Protein AF-A0A4S5E2T2-F1 (afdb_monomer)

Secondary structure (DSSP, 8-state):
----------S------S---------HHHHHHHHHHHHHTT-S-HHHHHHHHHHHHHHT--HHHHT------TTSS--

Mean predicted aligned error: 14.42 Å

Structure (mmCIF, N/CA/C/O backbone):
data_AF-A0A4S5E2T2-F1
#
_entry.id   AF-A0A4S5E2T2-F1
#
loop_
_atom_site.group_PDB
_atom_site.id
_atom_site.type_symbol
_atom_site.label_atom_id
_atom_site.label_alt_id
_atom_site.label_comp_id
_atom_site.label_asym_id
_atom_site.label_entity_id
_atom_site.label_seq_id
_atom_site.pdbx_PDB_ins_code
_atom_site.Cartn_x
_atom_site.Cartn_y
_atom_site.Cartn_z
_atom_site.occupancy
_atom_site.B_iso_or_equiv
_atom_site.auth_seq_id
_atom_site.auth_comp_id
_atom_site.auth_asym_id
_atom_site.auth_atom_id
_atom_site.pdbx_PDB_model_num
ATOM 1 N N . MET A 1 1 ? 14.140 -52.495 -7.149 1.00 38.28 1 MET A N 1
ATOM 2 C CA . MET A 1 1 ? 14.995 -51.618 -6.313 1.00 38.28 1 MET A CA 1
ATOM 3 C C . MET A 1 1 ? 15.733 -50.688 -7.266 1.00 38.28 1 MET A C 1
ATOM 5 O O . MET A 1 1 ? 16.316 -51.218 -8.192 1.00 38.28 1 MET A O 1
ATOM 9 N N . ALA A 1 2 ? 15.734 -49.360 -7.208 1.00 39.72 2 ALA A N 1
ATOM 10 C CA . ALA A 1 2 ? 15.036 -48.343 -6.427 1.00 39.72 2 ALA A CA 1
ATOM 11 C C . ALA A 1 2 ? 14.993 -47.076 -7.320 1.00 39.72 2 ALA A C 1
ATOM 13 O O . ALA A 1 2 ? 15.914 -46.857 -8.104 1.00 39.72 2 ALA A O 1
ATOM 14 N N . VAL A 1 3 ? 13.928 -46.277 -7.235 1.00 41.62 3 VAL A N 1
ATOM 15 C CA . VAL A 1 3 ? 13.785 -45.000 -7.957 1.00 41.62 3 VAL A CA 1
ATOM 16 C C . VAL A 1 3 ? 14.558 -43.931 -7.185 1.00 41.62 3 VAL A C 1
ATOM 18 O O . VAL A 1 3 ? 14.212 -43.638 -6.043 1.00 41.62 3 VAL A O 1
ATOM 21 N N . THR A 1 4 ? 15.600 -43.346 -7.775 1.00 39.69 4 THR A N 1
ATOM 22 C CA . THR A 1 4 ? 16.284 -42.179 -7.201 1.00 39.69 4 THR A CA 1
ATOM 23 C C . THR A 1 4 ? 15.564 -40.908 -7.633 1.00 39.69 4 THR A C 1
ATOM 25 O O . THR A 1 4 ? 15.690 -40.459 -8.771 1.00 39.69 4 THR A O 1
ATOM 28 N N . ALA A 1 5 ? 14.791 -40.341 -6.709 1.00 48.19 5 ALA A N 1
ATOM 29 C CA . ALA A 1 5 ? 14.222 -39.005 -6.805 1.00 48.19 5 ALA A CA 1
ATOM 30 C C . ALA A 1 5 ? 15.335 -37.960 -6.629 1.00 48.19 5 ALA A C 1
ATOM 32 O O . ALA A 1 5 ? 15.529 -37.429 -5.539 1.00 48.19 5 ALA A O 1
ATOM 33 N N . ASP A 1 6 ? 16.106 -37.692 -7.681 1.00 43.00 6 ASP A N 1
ATOM 34 C CA . ASP A 1 6 ? 17.131 -36.646 -7.643 1.00 43.00 6 ASP A CA 1
ATOM 35 C C . ASP A 1 6 ? 16.544 -35.336 -8.191 1.00 43.00 6 ASP A C 1
ATOM 37 O O . ASP A 1 6 ? 16.691 -34.969 -9.357 1.00 43.00 6 ASP A O 1
ATOM 41 N N . GLY A 1 7 ? 15.787 -34.657 -7.326 1.00 44.94 7 GLY A N 1
ATOM 42 C CA . GLY A 1 7 ? 15.209 -33.335 -7.557 1.00 44.94 7 GLY A CA 1
ATOM 43 C C . GLY A 1 7 ? 16.262 -32.229 -7.504 1.00 44.94 7 GLY A C 1
ATOM 44 O O . GLY A 1 7 ? 16.244 -31.398 -6.599 1.00 44.94 7 GLY A O 1
ATOM 45 N N . ARG A 1 8 ? 17.182 -32.194 -8.472 1.00 46.88 8 ARG A N 1
ATOM 46 C CA . ARG A 1 8 ? 18.146 -31.094 -8.618 1.00 46.88 8 ARG A CA 1
ATOM 47 C C . ARG A 1 8 ? 17.654 -30.076 -9.643 1.00 46.88 8 ARG A C 1
ATOM 49 O O . ARG A 1 8 ? 17.988 -30.146 -10.821 1.00 46.88 8 ARG A O 1
ATOM 56 N N . VAL A 1 9 ? 16.883 -29.102 -9.164 1.00 51.81 9 VAL A N 1
ATOM 57 C CA . VAL A 1 9 ? 16.678 -27.818 -9.851 1.00 51.81 9 VAL A CA 1
ATOM 58 C C . VAL A 1 9 ? 17.807 -26.886 -9.396 1.00 51.81 9 VAL A C 1
ATOM 60 O O . VAL A 1 9 ? 18.086 -26.802 -8.202 1.00 51.81 9 VAL A O 1
ATOM 63 N N . GLY A 1 10 ? 18.516 -26.272 -10.348 1.00 44.31 10 GLY A N 1
ATOM 64 C CA . GLY A 1 10 ? 19.760 -25.522 -10.125 1.00 44.31 10 GLY A CA 1
ATOM 65 C C . GLY A 1 10 ? 19.668 -24.330 -9.151 1.00 44.31 10 GLY A C 1
ATOM 66 O O . GLY A 1 10 ? 18.595 -24.000 -8.644 1.00 44.31 10 GLY A O 1
ATOM 67 N N . PRO A 1 11 ? 20.793 -23.637 -8.885 1.00 52.59 11 PRO A N 1
ATOM 68 C CA . PRO A 1 11 ? 20.865 -22.532 -7.935 1.00 52.59 11 PRO A CA 1
ATOM 69 C C . PRO A 1 11 ? 20.294 -21.267 -8.588 1.00 52.59 11 PRO A C 1
ATOM 71 O O . PRO A 1 11 ? 21.019 -20.381 -9.025 1.00 52.59 11 PRO A O 1
ATOM 74 N N . GLY A 1 12 ? 18.975 -21.206 -8.724 1.00 50.34 12 GLY A N 1
ATOM 75 C CA . GLY A 1 12 ? 18.302 -20.154 -9.473 1.00 50.34 12 GLY A CA 1
ATOM 76 C C . GLY A 1 12 ? 16.980 -19.789 -8.830 1.00 50.34 12 GLY A C 1
ATOM 77 O O . GLY A 1 12 ? 15.946 -20.296 -9.232 1.00 50.34 12 GLY A O 1
ATOM 78 N N . ARG A 1 13 ? 17.045 -18.861 -7.866 1.00 51.56 13 ARG A N 1
ATOM 79 C CA . ARG A 1 13 ? 15.919 -18.103 -7.296 1.00 51.56 13 ARG A CA 1
ATOM 80 C C . ARG A 1 13 ? 14.920 -18.960 -6.505 1.00 51.56 13 ARG A C 1
ATOM 82 O O . ARG A 1 13 ? 14.089 -19.667 -7.058 1.00 51.56 13 ARG A O 1
ATOM 89 N N . ARG A 1 14 ? 14.948 -18.817 -5.173 1.00 52.34 14 ARG A N 1
ATOM 90 C CA . ARG A 1 14 ? 13.854 -19.256 -4.291 1.00 52.34 14 ARG A CA 1
ATOM 91 C C . ARG A 1 14 ? 12.547 -18.730 -4.891 1.00 52.34 14 ARG A C 1
ATOM 93 O O . ARG A 1 14 ? 12.340 -17.515 -4.916 1.00 52.34 14 ARG A O 1
ATOM 100 N N . HIS A 1 15 ? 11.708 -19.611 -5.436 1.00 56.41 15 HIS A N 1
ATOM 101 C CA . HIS A 1 15 ? 10.354 -19.237 -5.828 1.00 56.41 15 HIS A CA 1
ATOM 102 C C . HIS A 1 15 ? 9.713 -18.554 -4.614 1.00 56.41 15 HIS A C 1
ATOM 104 O O . HIS A 1 15 ? 9.929 -18.984 -3.484 1.00 56.41 15 HIS A O 1
ATOM 110 N N . LYS A 1 16 ? 9.028 -17.434 -4.850 1.00 58.66 16 LYS A N 1
ATOM 111 C CA . LYS A 1 16 ? 8.586 -16.404 -3.889 1.00 58.66 16 LYS A CA 1
ATOM 112 C C . LYS A 1 16 ? 7.584 -16.895 -2.800 1.00 58.66 16 LYS A C 1
ATOM 114 O O . LYS A 1 16 ? 6.814 -16.076 -2.308 1.00 58.66 16 LYS A O 1
ATOM 119 N N . GLY A 1 17 ? 7.608 -18.174 -2.408 1.00 73.81 17 GLY A N 1
ATOM 120 C CA . GLY A 1 17 ? 6.697 -18.832 -1.465 1.00 73.81 17 GLY A CA 1
ATOM 121 C C . GLY A 1 17 ? 5.280 -18.996 -2.016 1.00 73.81 17 GLY A C 1
ATOM 122 O O . GLY A 1 17 ? 4.942 -18.416 -3.050 1.00 73.81 17 GLY A O 1
ATOM 123 N N . ASP A 1 18 ? 4.443 -19.758 -1.309 1.00 79.56 18 ASP A N 1
ATOM 124 C CA . ASP A 1 18 ? 2.998 -19.757 -1.547 1.00 79.56 18 ASP A CA 1
ATOM 125 C C . ASP A 1 18 ? 2.446 -18.361 -1.235 1.00 79.56 18 ASP A C 1
ATOM 127 O O . ASP A 1 18 ? 2.594 -17.845 -0.126 1.00 79.56 18 ASP A O 1
ATOM 131 N N . ARG A 1 19 ? 1.828 -17.721 -2.230 1.00 77.81 19 ARG A N 1
ATOM 132 C CA . ARG A 1 19 ? 1.256 -16.373 -2.116 1.00 77.81 19 ARG A CA 1
ATOM 133 C C . ARG A 1 19 ? -0.206 -16.392 -2.530 1.00 77.81 19 ARG A C 1
ATOM 135 O O . ARG A 1 19 ? -0.563 -17.012 -3.529 1.00 77.81 19 ARG A O 1
ATOM 142 N N . LYS A 1 20 ? -1.045 -15.651 -1.805 1.00 82.38 20 LYS A N 1
ATOM 143 C CA . LYS A 1 20 ? -2.418 -15.340 -2.223 1.00 82.38 20 LYS A CA 1
ATOM 144 C C . LYS A 1 20 ? -2.465 -13.927 -2.794 1.00 82.38 20 LYS A C 1
ATOM 146 O O . LYS A 1 20 ? -1.916 -13.005 -2.198 1.00 82.38 20 LYS A O 1
ATOM 151 N N . LEU A 1 21 ? -3.121 -13.760 -3.942 1.00 85.12 21 LEU A N 1
ATOM 152 C CA . LEU A 1 21 ? -3.397 -12.438 -4.500 1.00 85.12 21 LEU A CA 1
ATOM 153 C C . LEU A 1 21 ? -4.535 -11.790 -3.705 1.00 85.12 21 LEU A C 1
ATOM 155 O O . LEU A 1 21 ? -5.626 -12.351 -3.622 1.00 85.12 21 LEU A O 1
ATOM 159 N N . ILE A 1 22 ? -4.284 -10.603 -3.158 1.00 83.56 22 ILE A N 1
ATOM 160 C CA . ILE A 1 22 ? -5.299 -9.771 -2.509 1.00 83.56 22 ILE A CA 1
ATOM 161 C C . ILE A 1 22 ? -5.464 -8.514 -3.362 1.00 83.56 22 ILE A C 1
ATOM 163 O O . ILE A 1 22 ? -4.546 -7.704 -3.468 1.00 83.56 22 ILE A O 1
ATOM 167 N N . GLY A 1 23 ? -6.619 -8.381 -4.012 1.00 86.81 23 GLY A N 1
ATOM 168 C CA . GLY A 1 23 ? -6.976 -7.208 -4.809 1.00 86.81 23 GLY A CA 1
ATOM 169 C C . GLY A 1 23 ? -7.968 -6.314 -4.072 1.00 86.81 23 GLY A C 1
ATOM 170 O O . GLY A 1 23 ? -8.804 -6.799 -3.312 1.00 86.81 23 GLY A O 1
ATOM 171 N N . PHE A 1 24 ? -7.907 -5.010 -4.325 1.00 85.56 24 PHE A N 1
ATOM 172 C CA . PHE A 1 24 ? -8.863 -4.035 -3.803 1.00 85.56 24 PHE A CA 1
ATOM 173 C C . PHE A 1 24 ? -9.121 -2.934 -4.831 1.00 85.56 24 PHE A C 1
ATOM 175 O O . PHE A 1 24 ? -8.380 -2.772 -5.801 1.00 85.56 24 PHE A O 1
ATOM 182 N N . ARG A 1 25 ? -10.213 -2.195 -4.631 1.00 89.94 25 ARG A N 1
ATOM 183 C CA . ARG A 1 25 ? -10.602 -1.073 -5.487 1.00 89.94 25 ARG A CA 1
ATOM 184 C C . ARG A 1 25 ? -10.255 0.240 -4.799 1.00 89.94 25 ARG A C 1
ATOM 186 O O . ARG A 1 25 ? -10.512 0.401 -3.610 1.00 89.94 25 ARG A O 1
ATOM 193 N N . LEU A 1 26 ? -9.726 1.179 -5.573 1.00 88.50 26 LEU A N 1
ATOM 194 C CA . LEU A 1 26 ? -9.519 2.569 -5.180 1.00 88.50 26 LEU A CA 1
ATOM 195 C C . LEU A 1 26 ? -10.196 3.485 -6.198 1.00 88.50 26 LEU A C 1
ATOM 197 O O . LEU A 1 26 ? -10.407 3.096 -7.346 1.00 88.50 26 LEU A O 1
ATOM 201 N N . ALA A 1 27 ? -10.503 4.714 -5.782 1.00 91.81 27 ALA A N 1
ATOM 202 C CA . ALA A 1 27 ? -10.839 5.773 -6.726 1.00 91.81 27 ALA A CA 1
ATOM 203 C C . ALA A 1 27 ? -9.661 5.994 -7.689 1.00 91.81 27 ALA A C 1
ATOM 205 O O . ALA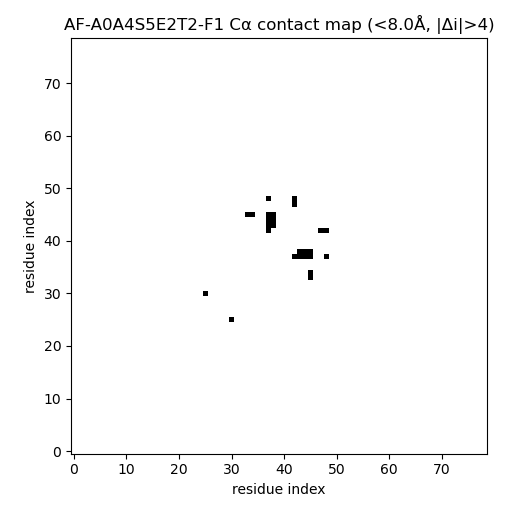 A 1 27 ? -8.507 5.990 -7.253 1.00 91.81 27 ALA A O 1
ATOM 206 N N . THR A 1 28 ? -9.947 6.206 -8.975 1.00 88.81 28 THR A N 1
ATOM 207 C CA . THR A 1 28 ? -8.926 6.334 -10.029 1.00 88.81 28 THR A CA 1
ATOM 208 C C . THR A 1 28 ? -7.874 7.392 -9.700 1.00 88.81 28 THR A C 1
ATOM 210 O O . THR A 1 28 ? -6.684 7.137 -9.859 1.00 88.81 28 THR A O 1
ATOM 213 N N . GLU A 1 29 ? -8.292 8.539 -9.158 1.00 86.81 29 GLU A N 1
ATOM 214 C CA . GLU A 1 29 ? -7.376 9.609 -8.739 1.00 86.81 29 GLU A CA 1
ATOM 215 C C . GLU A 1 29 ? -6.358 9.117 -7.699 1.00 86.81 29 GLU A C 1
ATOM 217 O O . GLU A 1 29 ? -5.160 9.345 -7.843 1.00 86.81 29 GLU A O 1
ATOM 222 N N . LYS A 1 30 ? -6.808 8.338 -6.707 1.00 91.25 30 LYS A N 1
ATOM 223 C CA . LYS A 1 30 ? -5.939 7.774 -5.665 1.00 91.25 30 LYS A CA 1
ATOM 224 C C . LYS A 1 30 ? -5.028 6.667 -6.191 1.00 91.25 30 LYS A C 1
ATOM 226 O O . LYS A 1 30 ? -3.930 6.494 -5.672 1.00 91.25 30 LYS A O 1
ATOM 231 N N . ALA A 1 31 ? -5.460 5.915 -7.203 1.00 89.69 31 ALA A N 1
ATOM 232 C CA . ALA A 1 31 ? -4.634 4.87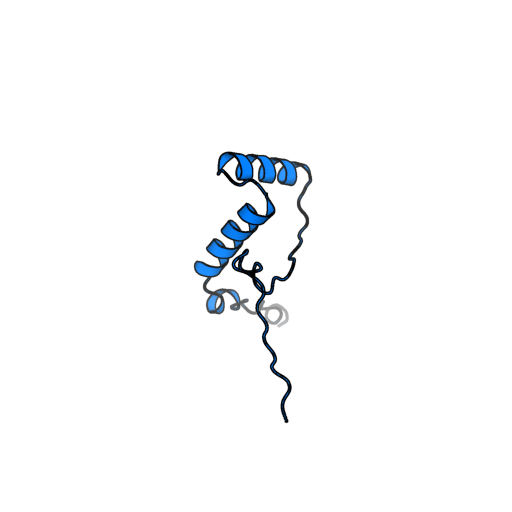2 -7.809 1.00 89.69 31 ALA A CA 1
ATOM 233 C C . ALA A 1 31 ? -3.384 5.457 -8.491 1.00 89.69 31 ALA A C 1
ATOM 235 O O . ALA A 1 31 ? -2.305 4.873 -8.393 1.00 89.69 31 ALA A O 1
ATOM 236 N N . ASN A 1 32 ? -3.510 6.631 -9.118 1.00 91.62 32 ASN A N 1
ATOM 237 C CA . ASN A 1 32 ? -2.365 7.344 -9.688 1.00 91.62 32 ASN A CA 1
ATOM 238 C C . ASN A 1 32 ? -1.412 7.832 -8.592 1.00 91.62 32 ASN A C 1
ATOM 240 O O . ASN A 1 32 ? -0.215 7.571 -8.670 1.00 91.62 32 ASN A O 1
ATOM 244 N N . THR A 1 33 ? -1.947 8.428 -7.522 1.00 94.00 33 THR A N 1
ATOM 245 C CA . THR A 1 33 ? -1.144 8.863 -6.368 1.00 94.00 33 THR A CA 1
ATOM 246 C C . THR A 1 33 ? -0.362 7.708 -5.738 1.00 94.00 33 THR A C 1
ATOM 248 O O . THR A 1 33 ? 0.813 7.856 -5.424 1.00 94.00 33 THR A O 1
ATOM 251 N N . VAL A 1 34 ? -0.972 6.527 -5.599 1.00 93.38 34 VAL A N 1
ATOM 252 C CA . VAL A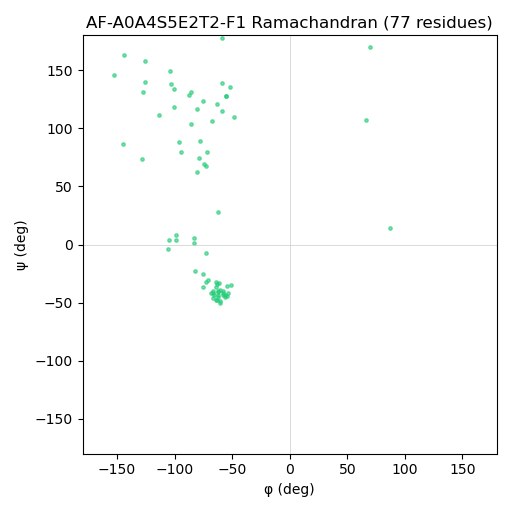 1 34 ? -0.290 5.325 -5.085 1.00 93.38 34 VAL A CA 1
ATOM 253 C C . VAL A 1 34 ? 0.927 4.956 -5.936 1.00 93.38 34 VAL A C 1
ATOM 255 O O . VAL A 1 34 ? 1.966 4.576 -5.401 1.00 93.38 34 VAL A O 1
ATOM 258 N N . ARG A 1 35 ? 0.819 5.081 -7.263 1.00 92.38 35 ARG A N 1
ATOM 259 C CA . ARG A 1 35 ? 1.939 4.809 -8.167 1.00 92.38 35 ARG A CA 1
ATOM 260 C C . ARG A 1 35 ? 3.078 5.807 -7.977 1.00 92.38 35 ARG A C 1
ATOM 262 O O . ARG A 1 35 ? 4.231 5.389 -7.941 1.00 92.38 35 ARG A O 1
ATOM 269 N N . GLU A 1 36 ? 2.755 7.089 -7.848 1.00 95.06 36 GLU A N 1
ATOM 270 C CA . GLU A 1 36 ? 3.740 8.150 -7.617 1.00 95.06 36 GLU A CA 1
ATOM 271 C C . GLU A 1 36 ? 4.481 7.955 -6.292 1.00 95.06 36 GLU A C 1
ATOM 273 O O . GLU A 1 36 ? 5.710 8.009 -6.271 1.00 95.06 36 GLU A 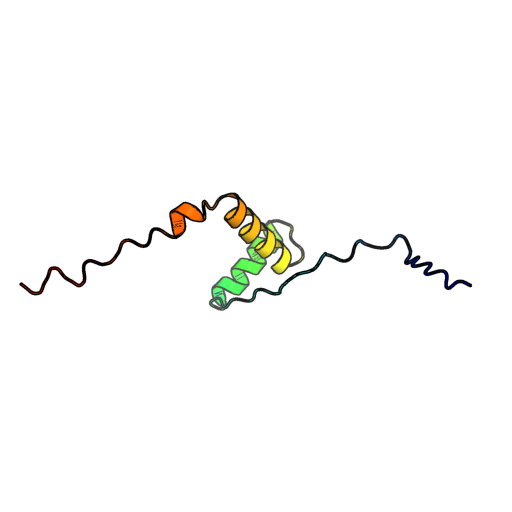O 1
ATOM 278 N N . ILE A 1 37 ? 3.752 7.646 -5.214 1.00 95.81 37 ILE A N 1
ATOM 279 C CA . ILE A 1 37 ? 4.335 7.366 -3.895 1.00 95.81 37 ILE A CA 1
ATOM 280 C C . ILE A 1 37 ? 5.277 6.162 -3.970 1.00 95.81 37 ILE A C 1
ATOM 282 O O . ILE A 1 37 ? 6.431 6.265 -3.565 1.00 95.81 37 ILE A O 1
ATOM 286 N N . ALA A 1 38 ? 4.821 5.046 -4.548 1.00 95.81 38 ALA A N 1
ATOM 287 C CA . ALA A 1 38 ? 5.638 3.841 -4.662 1.00 95.81 38 ALA A CA 1
ATOM 288 C C . ALA A 1 38 ? 6.963 4.118 -5.396 1.00 95.81 38 ALA A C 1
ATOM 290 O O . ALA A 1 38 ? 8.022 3.688 -4.945 1.00 95.81 38 ALA A O 1
ATOM 291 N N . SER A 1 39 ? 6.923 4.880 -6.495 1.00 95.38 39 SER A N 1
ATOM 292 C CA . SER A 1 39 ? 8.135 5.274 -7.222 1.00 95.38 39 SER A CA 1
ATOM 293 C C . SER A 1 39 ? 9.033 6.219 -6.419 1.00 95.38 39 SER A C 1
ATOM 295 O O . SER A 1 39 ? 10.250 6.045 -6.439 1.00 95.38 39 SER A O 1
ATOM 297 N N . ALA A 1 40 ? 8.463 7.185 -5.693 1.00 96.88 40 ALA A N 1
ATOM 298 C CA . ALA A 1 40 ? 9.221 8.106 -4.843 1.00 96.88 40 ALA A CA 1
ATOM 299 C C . ALA A 1 40 ? 9.930 7.389 -3.679 1.00 96.88 40 ALA A C 1
ATOM 301 O O . ALA A 1 40 ? 11.030 7.776 -3.294 1.00 96.88 40 ALA A O 1
ATOM 302 N N . GLU A 1 41 ? 9.334 6.315 -3.162 1.00 95.38 41 GLU A N 1
ATOM 303 C CA . GLU A 1 41 ? 9.911 5.460 -2.118 1.00 95.38 41 GLU A CA 1
ATOM 304 C C . GLU A 1 41 ? 10.880 4.390 -2.664 1.00 95.38 41 GLU A C 1
ATOM 306 O O . GLU A 1 41 ? 11.437 3.605 -1.898 1.00 95.38 41 GLU A O 1
ATOM 311 N N . GLY A 1 42 ? 11.120 4.361 -3.980 1.00 96.25 42 GLY A N 1
ATOM 312 C CA . GLY A 1 42 ? 12.101 3.476 -4.616 1.00 96.25 42 GLY A CA 1
ATOM 313 C C . GLY A 1 42 ? 11.580 2.087 -4.992 1.00 96.25 42 GLY A C 1
ATOM 314 O O . GLY A 1 42 ? 12.375 1.200 -5.304 1.00 96.25 42 GLY A O 1
ATOM 315 N N . PHE A 1 43 ? 10.263 1.873 -4.993 1.00 95.25 43 PHE A N 1
ATOM 316 C CA . PHE A 1 43 ? 9.663 0.614 -5.429 1.00 95.25 43 PHE A CA 1
ATOM 317 C C . PHE A 1 43 ? 9.441 0.591 -6.946 1.00 95.25 43 PHE A C 1
ATOM 319 O O . PHE A 1 43 ? 8.829 1.487 -7.526 1.00 95.25 43 PHE A O 1
ATOM 326 N N . GLU A 1 44 ? 9.871 -0.498 -7.588 1.00 91.00 44 GLU A N 1
ATOM 327 C CA . GLU A 1 44 ? 9.637 -0.748 -9.019 1.00 91.00 44 GLU A CA 1
ATOM 328 C C . GLU A 1 44 ? 8.170 -1.113 -9.314 1.00 91.00 44 GLU A C 1
ATOM 330 O O . GLU A 1 44 ? 7.622 -0.787 -10.371 1.00 91.00 44 GLU A O 1
ATOM 335 N N . HIS A 1 45 ? 7.504 -1.782 -8.368 1.00 91.19 45 HIS A N 1
ATOM 336 C CA . HIS A 1 45 ? 6.126 -2.239 -8.512 1.00 91.19 45 HIS A CA 1
ATOM 337 C C . HIS A 1 45 ? 5.259 -1.784 -7.341 1.00 91.19 45 HIS A C 1
ATOM 339 O O . HIS A 1 45 ? 5.568 -2.040 -6.178 1.00 91.19 45 HIS A O 1
ATOM 345 N N . VAL A 1 46 ? 4.091 -1.219 -7.662 1.00 91.88 46 VAL A N 1
ATOM 346 C CA . VAL A 1 46 ? 3.069 -0.832 -6.674 1.00 91.88 46 VAL A CA 1
ATOM 347 C C . VAL A 1 46 ? 2.683 -2.002 -5.770 1.00 91.88 46 VAL A C 1
ATOM 349 O O . VAL A 1 46 ? 2.457 -1.807 -4.585 1.00 91.88 46 VAL A O 1
ATOM 352 N N . SER A 1 47 ? 2.637 -3.231 -6.292 1.00 90.19 47 SER A N 1
ATOM 353 C CA . SER A 1 47 ? 2.309 -4.413 -5.490 1.00 90.19 47 SER A CA 1
ATOM 354 C C . SER A 1 47 ? 3.323 -4.696 -4.383 1.00 90.19 47 SER A C 1
ATOM 356 O O . SER A 1 47 ? 2.929 -5.185 -3.330 1.00 90.19 47 SER A O 1
ATOM 358 N N . ASP A 1 48 ? 4.610 -4.415 -4.613 1.00 91.38 48 ASP A N 1
ATOM 359 C CA . ASP A 1 48 ? 5.646 -4.621 -3.598 1.00 91.38 48 ASP A CA 1
ATOM 360 C C . ASP A 1 48 ? 5.571 -3.521 -2.523 1.00 91.38 48 ASP A C 1
ATOM 362 O O . ASP A 1 48 ? 5.695 -3.830 -1.340 1.00 91.38 48 ASP A O 1
ATOM 366 N N . TRP A 1 49 ? 5.255 -2.279 -2.914 1.00 94.62 49 TRP A N 1
ATOM 367 C CA . TRP A 1 49 ? 4.966 -1.184 -1.977 1.00 94.62 49 TRP A CA 1
ATOM 368 C C . TRP A 1 49 ? 3.711 -1.454 -1.134 1.00 94.62 49 TRP A C 1
ATOM 370 O O . TRP A 1 49 ? 3.730 -1.370 0.087 1.00 94.62 49 TRP A O 1
ATOM 380 N N . VAL A 1 50 ? 2.603 -1.863 -1.757 1.00 92.12 50 VAL A N 1
ATOM 381 C CA . VAL A 1 50 ? 1.385 -2.213 -1.010 1.00 92.12 50 VAL A CA 1
ATOM 382 C C . VAL A 1 50 ? 1.650 -3.377 -0.054 1.00 92.12 50 VAL A C 1
ATOM 384 O O . VAL A 1 50 ? 1.149 -3.371 1.068 1.00 92.12 50 VAL A O 1
ATOM 387 N N . ALA A 1 51 ? 2.438 -4.371 -0.472 1.00 91.38 51 ALA A N 1
ATOM 388 C CA . ALA A 1 51 ? 2.792 -5.487 0.394 1.00 91.38 51 ALA A CA 1
ATOM 389 C C . ALA A 1 51 ? 3.582 -5.032 1.632 1.00 91.38 51 ALA A C 1
ATOM 391 O O . ALA A 1 51 ? 3.291 -5.531 2.715 1.00 91.38 51 ALA A O 1
ATOM 392 N N . SER A 1 52 ? 4.521 -4.083 1.506 1.00 92.25 52 SER A N 1
ATOM 393 C CA .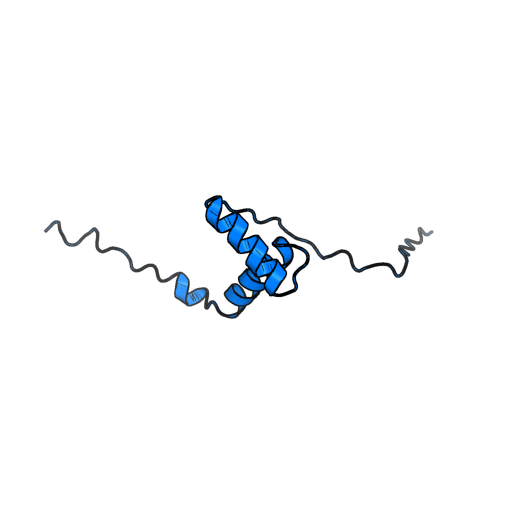 SER A 1 52 ? 5.262 -3.563 2.666 1.00 92.25 52 SER A CA 1
ATOM 394 C C . SER A 1 52 ? 4.361 -2.780 3.621 1.00 92.25 52 SER A C 1
ATOM 396 O O . SER A 1 52 ? 4.432 -2.998 4.826 1.00 92.25 52 SER A O 1
ATOM 398 N N . VAL A 1 53 ? 3.459 -1.943 3.098 1.00 93.56 53 VAL A N 1
ATOM 399 C CA . VAL A 1 53 ? 2.486 -1.189 3.909 1.00 93.56 53 VAL A CA 1
ATOM 400 C C . VAL A 1 53 ? 1.544 -2.128 4.666 1.00 93.56 53 VAL A C 1
ATOM 402 O O . VAL A 1 53 ? 1.251 -1.915 5.842 1.00 93.56 53 VAL A O 1
ATOM 405 N N . VAL A 1 54 ? 1.053 -3.179 4.004 1.00 91.69 54 VAL A N 1
ATOM 406 C CA . VAL A 1 54 ? 0.166 -4.167 4.634 1.00 91.69 54 VAL A CA 1
ATOM 407 C C . VAL A 1 54 ? 0.915 -4.989 5.681 1.00 91.69 54 VAL A C 1
ATOM 409 O O . VAL A 1 54 ? 0.370 -5.216 6.758 1.00 91.69 54 VAL A O 1
ATOM 412 N N . GLU A 1 55 ? 2.148 -5.408 5.396 1.00 91.62 55 GLU A N 1
ATOM 413 C CA . GLU A 1 55 ? 2.994 -6.138 6.344 1.00 91.62 55 GLU A CA 1
ATOM 414 C C . GLU A 1 55 ? 3.267 -5.303 7.600 1.00 91.62 55 GLU A C 1
ATOM 416 O O . GLU A 1 55 ? 3.024 -5.771 8.711 1.00 91.62 55 GLU A O 1
ATOM 421 N N . ASP A 1 56 ? 3.675 -4.043 7.428 1.00 93.00 56 ASP A N 1
ATOM 422 C CA . ASP A 1 56 ? 3.877 -3.103 8.530 1.00 93.00 56 ASP A CA 1
ATOM 423 C C . ASP A 1 56 ? 2.599 -2.953 9.362 1.00 93.00 56 ASP A C 1
ATOM 425 O O . ASP A 1 56 ? 2.614 -3.076 10.589 1.00 93.00 56 ASP A O 1
ATOM 429 N N . ARG A 1 57 ? 1.447 -2.797 8.698 1.00 92.25 57 ARG A N 1
ATOM 430 C CA . ARG A 1 57 ? 0.169 -2.711 9.401 1.00 92.25 57 ARG A CA 1
ATOM 431 C C . ARG A 1 57 ? -0.145 -3.983 10.185 1.00 92.25 57 ARG A C 1
ATOM 433 O O . ARG A 1 57 ? -0.651 -3.866 11.298 1.00 92.25 57 ARG A O 1
ATOM 440 N N . ILE A 1 58 ? 0.117 -5.171 9.640 1.00 90.50 58 ILE A N 1
ATOM 441 C CA . ILE A 1 58 ? -0.105 -6.451 10.330 1.00 90.50 58 ILE A CA 1
ATOM 442 C C . ILE A 1 58 ? 0.783 -6.545 11.573 1.00 90.50 58 ILE A C 1
ATOM 444 O O . ILE A 1 58 ? 0.276 -6.857 12.648 1.00 90.50 58 ILE A O 1
ATOM 448 N N . GLN A 1 59 ? 2.073 -6.227 11.447 1.00 90.88 59 GLN A N 1
ATOM 449 C CA . GLN A 1 59 ? 3.038 -6.296 12.550 1.00 90.88 59 GLN A CA 1
ATOM 450 C C . GLN A 1 59 ? 2.673 -5.364 13.711 1.00 90.88 59 GLN A C 1
ATOM 452 O O . GLN A 1 59 ? 2.888 -5.707 14.873 1.00 90.88 59 GLN A O 1
ATOM 457 N N . HIS A 1 60 ? 2.069 -4.216 13.404 1.00 90.88 60 HIS A N 1
ATOM 458 C CA . HIS A 1 60 ? 1.679 -3.211 14.391 1.00 90.88 60 HIS A CA 1
ATOM 459 C C . HIS A 1 60 ? 0.196 -3.270 14.798 1.00 90.88 60 HIS A C 1
ATOM 461 O O . HIS A 1 60 ? -0.261 -2.427 15.573 1.00 90.88 60 HIS A O 1
ATOM 467 N N . THR A 1 61 ? -0.579 -4.240 14.301 1.00 87.62 61 THR A N 1
ATOM 468 C CA . THR A 1 61 ? -1.992 -4.405 14.675 1.00 87.62 61 THR A CA 1
ATOM 469 C C . THR A 1 61 ? -2.156 -5.510 15.714 1.00 87.62 61 THR A C 1
ATOM 471 O O . THR A 1 61 ? -1.941 -6.689 15.444 1.00 87.62 61 THR A O 1
ATOM 474 N N . ASP A 1 62 ? -2.651 -5.138 16.894 1.00 83.81 62 ASP A N 1
ATOM 475 C CA . ASP A 1 62 ? -3.116 -6.081 17.914 1.00 83.81 62 ASP A CA 1
ATOM 476 C C . ASP A 1 62 ? -4.514 -6.616 17.535 1.00 83.81 62 ASP A C 1
ATOM 478 O O . ASP A 1 62 ? -5.558 -6.033 17.855 1.00 83.81 62 ASP A O 1
ATOM 482 N N . LEU A 1 63 ? -4.534 -7.717 16.776 1.00 73.12 63 LEU A N 1
ATOM 483 C CA . LEU A 1 63 ? -5.760 -8.372 16.299 1.00 73.12 63 LEU A CA 1
ATOM 484 C C . LEU A 1 63 ? -6.752 -8.727 17.432 1.00 73.12 63 LEU A C 1
ATOM 486 O O . LEU A 1 63 ? -7.938 -8.422 17.273 1.00 73.12 63 LEU A O 1
ATOM 490 N N . PRO A 1 64 ? -6.324 -9.295 18.581 1.00 69.88 64 PRO A N 1
ATOM 491 C CA . PRO A 1 64 ? -7.196 -9.542 19.733 1.00 69.88 64 PRO A CA 1
ATOM 492 C C . PRO A 1 64 ? -8.014 -8.333 20.208 1.00 69.88 64 PRO A C 1
ATOM 494 O O . PRO A 1 64 ? -9.156 -8.501 20.634 1.00 69.88 64 PRO A O 1
ATOM 497 N N . LYS A 1 65 ? -7.467 -7.115 20.121 1.00 64.62 65 LYS A N 1
ATOM 498 C CA . LYS A 1 65 ? -8.169 -5.885 20.531 1.00 64.62 65 LYS A CA 1
ATOM 499 C C . LYS A 1 65 ? -9.125 -5.348 19.470 1.00 64.62 65 LYS A C 1
ATOM 501 O O . LYS A 1 65 ? -10.067 -4.640 19.803 1.00 64.62 65 LYS A O 1
ATOM 506 N N . THR A 1 66 ? -8.916 -5.704 18.206 1.00 59.69 66 THR A N 1
ATOM 507 C CA . THR A 1 66 ? -9.735 -5.213 17.085 1.00 59.69 66 THR A CA 1
ATOM 508 C C . THR A 1 66 ? -11.112 -5.892 17.030 1.00 59.69 66 THR A C 1
ATOM 510 O O . THR A 1 66 ? -12.073 -5.297 16.556 1.00 59.69 66 THR A O 1
ATOM 513 N N . ASN A 1 67 ? -11.240 -7.106 17.579 1.00 59.09 67 ASN A N 1
ATOM 514 C CA . ASN A 1 67 ? -12.503 -7.858 17.635 1.00 59.09 67 ASN A CA 1
ATOM 515 C C . ASN A 1 67 ? -13.429 -7.475 18.804 1.00 59.09 67 ASN A C 1
ATOM 517 O O . ASN A 1 67 ? -14.475 -8.100 18.980 1.00 59.09 67 ASN A O 1
ATOM 521 N N . GLN A 1 68 ? -13.093 -6.453 19.594 1.00 60.19 68 GLN A N 1
ATOM 522 C CA . GLN A 1 68 ? -14.002 -5.905 20.60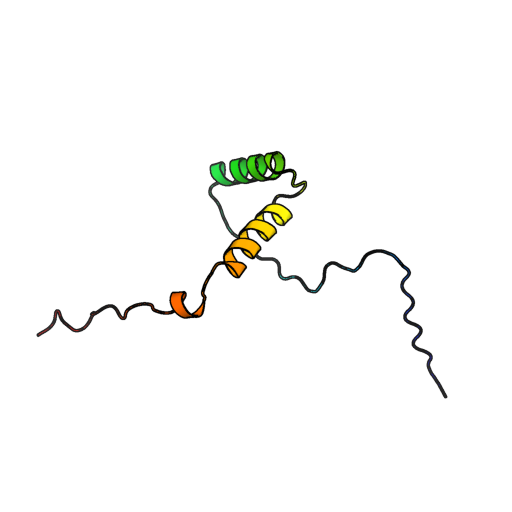2 1.00 60.19 68 GLN A CA 1
ATOM 523 C C . GLN A 1 68 ? -15.003 -4.952 19.939 1.00 60.19 68 GLN A C 1
ATOM 525 O O . GLN A 1 68 ? -15.031 -3.756 20.209 1.00 60.19 68 GLN A O 1
ATOM 530 N N . GLN A 1 69 ? -15.819 -5.478 19.026 1.00 60.59 69 GLN A N 1
ATOM 531 C CA . GLN A 1 69 ? -17.004 -4.758 18.587 1.00 60.59 69 GLN A CA 1
ATOM 532 C C . GLN A 1 69 ? -17.954 -4.703 19.787 1.00 60.59 69 GLN A C 1
ATOM 534 O O . GLN A 1 69 ? -18.531 -5.722 20.172 1.00 60.59 69 GLN A O 1
ATOM 539 N N . GLU A 1 70 ? -18.074 -3.532 20.416 1.00 62.56 70 GLU A N 1
ATOM 540 C CA . GLU A 1 70 ? -19.055 -3.320 21.477 1.00 62.56 70 GLU A CA 1
ATOM 541 C C . GLU A 1 70 ? -20.445 -3.672 20.938 1.00 62.56 70 GLU A C 1
ATOM 543 O O . GLU A 1 70 ? -20.860 -3.214 19.867 1.00 62.56 70 GLU A O 1
ATOM 548 N N . ALA A 1 71 ? -21.161 -4.533 21.662 1.00 61.75 71 ALA A N 1
ATOM 549 C CA . ALA A 1 71 ? -22.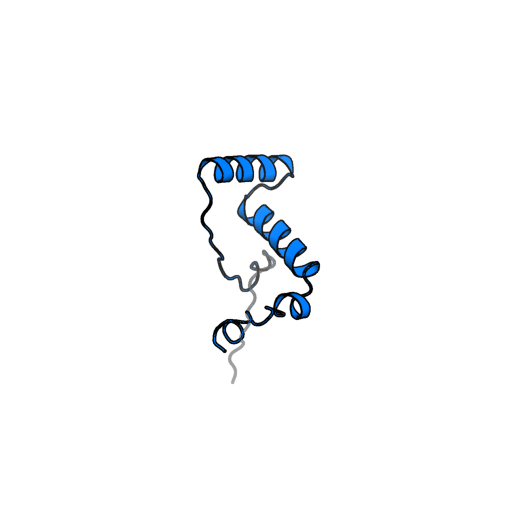537 -4.848 21.330 1.00 61.75 71 ALA A CA 1
ATOM 550 C C . ALA A 1 71 ? -23.348 -3.545 21.351 1.00 61.75 71 ALA A C 1
ATOM 552 O O . ALA A 1 71 ? -23.501 -2.918 22.400 1.00 61.75 71 ALA A O 1
ATOM 553 N N . LEU A 1 72 ? -23.867 -3.136 20.190 1.00 64.50 72 LEU A N 1
ATOM 554 C CA . LEU A 1 72 ? -24.792 -2.011 20.098 1.00 64.50 72 LEU A CA 1
ATOM 555 C C . LEU A 1 72 ? -25.973 -2.286 21.046 1.00 64.50 72 LEU A C 1
ATOM 557 O O . LEU A 1 72 ? -26.580 -3.358 20.951 1.00 64.50 72 LEU A O 1
ATOM 561 N N . PRO A 1 73 ? -26.334 -1.358 21.950 1.00 64.25 73 PRO A N 1
ATOM 562 C CA . PRO A 1 73 ? -27.464 -1.533 22.852 1.00 64.25 73 PRO A CA 1
ATOM 563 C C . PRO A 1 73 ? -28.781 -1.347 22.083 1.00 64.25 73 PRO A C 1
ATOM 565 O O . PRO A 1 73 ? -29.515 -0.389 22.297 1.00 64.25 73 PRO A O 1
ATOM 568 N N . ILE A 1 74 ? -29.108 -2.283 21.189 1.00 65.44 74 ILE A N 1
ATOM 569 C CA . ILE A 1 74 ? -30.361 -2.287 20.412 1.00 65.44 74 ILE A CA 1
ATOM 570 C C . ILE A 1 74 ? -31.568 -2.651 21.311 1.00 65.44 74 ILE A C 1
ATOM 572 O O . ILE A 1 74 ? -32.715 -2.508 20.909 1.00 65.44 74 ILE A O 1
ATOM 576 N N . GLY A 1 75 ? -31.339 -3.046 22.570 1.00 62.06 75 GLY A N 1
ATOM 577 C CA . GLY A 1 75 ? -32.386 -3.497 23.496 1.00 62.06 75 GLY A CA 1
ATOM 578 C C . GLY A 1 75 ? -32.821 -2.531 24.606 1.00 62.06 75 GLY A C 1
ATOM 579 O O . GLY A 1 75 ? -3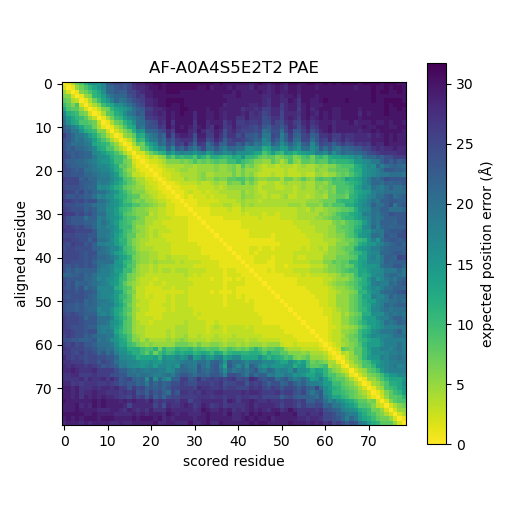3.605 -2.951 25.446 1.00 62.06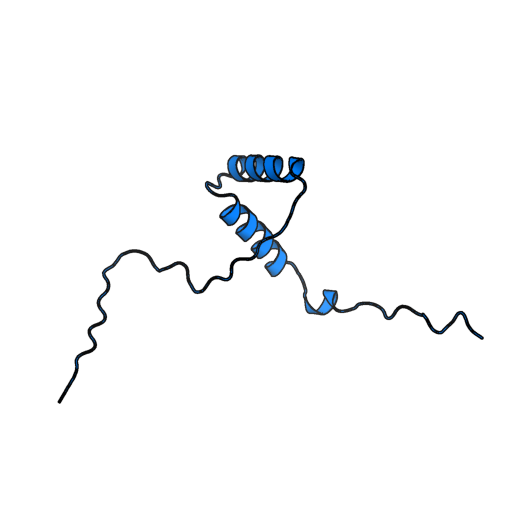 75 GLY A O 1
ATOM 580 N N . ARG A 1 76 ? -32.324 -1.283 24.687 1.00 58.72 76 ARG A N 1
ATOM 581 C CA . ARG A 1 76 ? -32.658 -0.370 25.816 1.00 58.72 76 ARG A CA 1
ATOM 582 C C . ARG A 1 76 ? -33.630 0.771 25.499 1.00 58.72 76 ARG A C 1
ATOM 584 O O . ARG A 1 76 ? -33.994 1.499 26.411 1.00 58.72 76 ARG A O 1
ATOM 591 N N . LEU A 1 77 ? -34.059 0.934 24.246 1.00 57.75 77 LEU A N 1
ATOM 592 C CA . LEU A 1 77 ? -35.001 1.996 23.845 1.00 57.75 77 LEU A CA 1
ATOM 593 C C . LEU A 1 77 ? -36.461 1.521 23.737 1.00 57.75 77 LEU A C 1
ATOM 595 O O . LEU A 1 77 ? -37.311 2.269 23.268 1.00 57.75 77 LEU A O 1
ATOM 599 N N . ALA A 1 78 ? -36.758 0.294 24.170 1.00 57.44 78 ALA A N 1
ATOM 600 C CA . ALA A 1 78 ? -38.112 -0.250 24.206 1.00 57.44 78 ALA A CA 1
ATOM 601 C C . ALA A 1 78 ? -38.416 -0.811 25.601 1.00 57.44 78 ALA A C 1
ATOM 603 O O . ALA A 1 78 ? -38.393 -2.022 25.817 1.00 57.44 78 ALA A O 1
ATOM 604 N N . SER A 1 79 ? -38.632 0.071 26.575 1.00 53.56 79 SER A N 1
ATOM 605 C CA . SER A 1 79 ? -39.292 -0.225 27.854 1.00 53.56 79 SER A CA 1
ATOM 606 C C . SER A 1 79 ? -39.914 1.050 28.397 1.00 53.56 79 SER A C 1
ATOM 608 O O . SER A 1 79 ? -39.197 2.075 28.391 1.00 53.56 79 SER A O 1
#

Organism: NCBI:txid1529066

Solvent-accessible surface area (backbone atoms only — not comparable to full-atom values): 5524 Å² total; per-residue (Å²): 140,80,90,81,86,78,85,79,75,73,101,69,73,84,74,89,64,95,76,80,90,84,84,85,89,70,60,73,74,57,52,52,51,48,47,53,51,22,47,75,74,69,36,95,42,53,70,60,41,51,49,50,55,50,49,54,50,54,79,73,50,67,62,85,69,69,71,65,70,74,79,75,76,84,75,74,86,78,125

Radius of gyration: 23.09 Å; Cα contacts (8 Å, |Δi|>4): 13; chains: 1; bounding box: 60×61×38 Å

pLDDT: mean 75.52, std 18.69, range [38.28, 96.88]

Sequence (79 aa):
MAVTADGRVGPGRRHKGDRKLIGFRLATEKANTVREIASAEGFEHVSDWVASVVEDRIQHTDLPKTNQQEALPIGRLAS

Nearest PDB structures (foldseek):
  7vp5-assembly1_B  TM=6.570E-01  e=1.276E+00  Arabidopsis thaliana
  7vp2-assembly1_B  TM=6.388E-01  e=1.372E+00  Arabidopsis thaliana
  5zkt-assembly1_A  TM=6.512E-01  e=2.123E+00  Oryza sativa Japonica Group
  7vp4-assembly1_B  TM=5.361E-01  e=1.026E+00  Arabidopsis thaliana
  7vp4-assembly3_J  TM=6.398E-01  e=2.123E+00  Arabidopsis thaliana

Foldseek 3Di:
DDDDPPPDDDPDDDDPPDDDDDDDDDDPVVVVVLVVVCVVVPHPDSVVVVVVVVVVCVVPDPPVVVPCPPDDCPPPPPD